Protein AF-A0A8H8A2P0-F1 (afdb_monomer_lite)

Secondary structure (DSSP, 8-state):
--HHHHHHHHHHHHHHHHHHTSTT-S-TTSPTTHHHHHHHHHHTTPP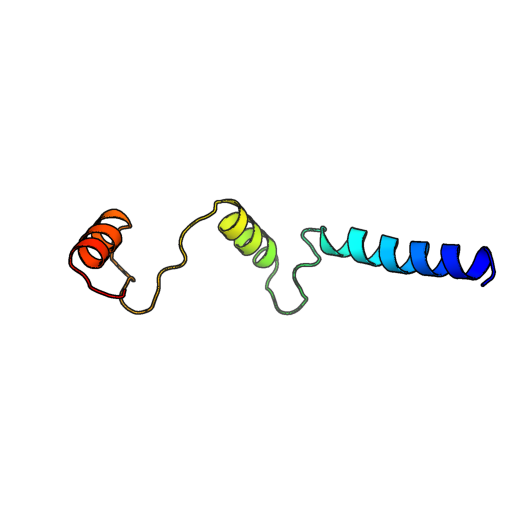PPPTT-TT--HHHHHHHHHTT---

InterPro domains:
  IPR009269 NF-kappa-B-activating protein, C-terminal [PF06047] (24-71)
  IPR040466 NF-kappa-B-activating protein [PTHR13087] (17-71)

pLDDT: mean 78.9, std 11.35, range [57.94, 94.44]

Foldseek 3Di:
DDPVVVVVVCVVVVVVVVLCPDLVNLDDPDDPCPSVVVVVCVVVVDDDDDVVCVPPDPVRVVVCVVVPDDD

Radius of gyration: 20.91 Å; chains: 1; bounding box: 30×43×51 Å

Organism: NCBI:txid278681

Sequence (71 aa):
MSPRETSEIASVYGAFLLTASSPRSYGGALLPGEGGAMAAYVAEGKRIPRRGEIGLTSDQIAAYEDVGFVM

Structure (mmCIF, N/CA/C/O backbone):
data_AF-A0A8H8A2P0-F1
#
_entry.id   AF-A0A8H8A2P0-F1
#
loop_
_atom_site.group_PDB
_atom_site.id
_atom_site.type_symbol
_atom_site.label_atom_id
_atom_site.label_alt_id
_atom_site.label_comp_id
_atom_site.label_asym_id
_atom_site.label_entity_id
_atom_site.label_seq_id
_atom_site.pdbx_PDB_ins_code
_atom_site.Cartn_x
_atom_site.Cartn_y
_atom_site.Cartn_z
_atom_site.occupancy
_atom_site.B_iso_or_equiv
_atom_site.auth_seq_id
_atom_site.auth_comp_id
_atom_site.auth_asym_id
_atom_site.auth_atom_id
_atom_site.pdbx_PDB_model_num
ATOM 1 N N . MET A 1 1 ? 6.459 -35.629 -31.028 1.00 57.94 1 MET A N 1
ATOM 2 C CA . MET A 1 1 ? 7.065 -34.364 -30.575 1.00 57.94 1 MET A CA 1
ATOM 3 C C . MET A 1 1 ? 8.570 -34.529 -30.641 1.00 57.94 1 MET A C 1
ATOM 5 O O . MET A 1 1 ? 9.071 -35.512 -30.098 1.00 57.94 1 MET A O 1
ATOM 9 N N . SER A 1 2 ? 9.260 -33.698 -31.422 1.00 63.91 2 SER A N 1
ATOM 10 C CA . SER A 1 2 ? 10.689 -33.910 -31.700 1.00 63.91 2 SER A CA 1
ATOM 11 C C . SER A 1 2 ? 11.566 -33.314 -30.586 1.00 63.91 2 SER A C 1
ATOM 13 O O . SER A 1 2 ? 11.188 -32.292 -30.014 1.00 63.91 2 SER A O 1
ATOM 15 N N . PRO A 1 3 ? 12.760 -33.871 -30.304 1.00 66.69 3 PRO A N 1
ATOM 16 C CA . PRO A 1 3 ? 13.693 -33.293 -29.328 1.00 66.69 3 PRO A CA 1
ATOM 17 C C . PRO A 1 3 ? 14.081 -31.823 -29.592 1.00 66.69 3 PRO A C 1
ATOM 19 O O . PRO A 1 3 ? 14.530 -31.138 -28.676 1.00 66.69 3 PRO A O 1
ATOM 22 N N . ARG A 1 4 ? 13.898 -31.323 -30.827 1.00 63.69 4 ARG A N 1
ATOM 23 C CA . ARG A 1 4 ? 14.161 -29.922 -31.202 1.00 63.69 4 ARG A CA 1
ATOM 24 C C . ARG A 1 4 ? 13.078 -28.956 -30.708 1.00 63.69 4 ARG A C 1
ATOM 26 O O . ARG A 1 4 ? 13.407 -27.859 -30.271 1.00 63.69 4 ARG A O 1
ATOM 33 N N . GLU A 1 5 ? 11.817 -29.390 -30.677 1.00 61.47 5 GLU A N 1
ATOM 34 C CA . GLU A 1 5 ? 10.696 -28.568 -30.191 1.00 61.47 5 GLU A CA 1
ATOM 35 C C . GLU A 1 5 ? 10.774 -28.358 -28.673 1.00 61.47 5 GLU A C 1
ATOM 37 O O . GLU A 1 5 ? 10.498 -27.273 -28.169 1.00 61.47 5 GLU A O 1
ATOM 42 N N . THR A 1 6 ? 11.226 -29.370 -27.926 1.00 63.28 6 THR A N 1
ATOM 43 C CA . THR A 1 6 ? 11.410 -29.254 -26.472 1.00 63.28 6 THR A CA 1
ATOM 44 C C . THR A 1 6 ? 12.570 -28.328 -26.096 1.00 63.28 6 THR A C 1
ATOM 46 O O . THR A 1 6 ? 12.486 -27.633 -25.085 1.00 63.28 6 THR A O 1
ATOM 49 N N . SER A 1 7 ? 13.639 -28.275 -26.904 1.00 61.91 7 SER A N 1
ATOM 50 C CA . SER A 1 7 ? 14.781 -27.385 -26.646 1.00 61.91 7 SER A CA 1
ATOM 51 C C . SER A 1 7 ? 14.496 -25.917 -26.972 1.00 61.91 7 SER A C 1
ATOM 53 O O . SER A 1 7 ? 14.961 -25.040 -26.247 1.00 61.91 7 SER A O 1
ATOM 55 N N . GLU A 1 8 ? 13.713 -25.635 -28.019 1.00 64.25 8 GLU A N 1
ATOM 56 C CA . GLU A 1 8 ? 13.306 -24.261 -28.355 1.00 64.25 8 GLU A CA 1
ATOM 57 C C . GLU A 1 8 ? 12.386 -23.671 -27.286 1.00 64.25 8 GLU A C 1
ATOM 59 O O . GLU A 1 8 ? 12.602 -22.546 -26.834 1.00 64.25 8 GLU A O 1
ATOM 64 N N . ILE A 1 9 ? 11.420 -24.459 -26.803 1.00 64.81 9 ILE A N 1
ATOM 65 C CA . ILE A 1 9 ? 10.536 -24.041 -25.711 1.00 64.81 9 ILE A CA 1
ATOM 66 C C . ILE A 1 9 ? 11.362 -23.772 -24.441 1.00 64.81 9 ILE A C 1
ATOM 68 O O . ILE A 1 9 ? 11.223 -22.715 -23.830 1.00 64.81 9 ILE A O 1
ATOM 72 N N . ALA A 1 10 ? 12.290 -24.660 -24.071 1.00 65.25 10 ALA A N 1
ATOM 73 C CA . ALA A 1 10 ? 13.150 -24.443 -22.905 1.00 65.25 10 ALA A CA 1
ATOM 74 C C . ALA A 1 10 ? 14.024 -23.176 -23.025 1.00 65.25 10 ALA A C 1
ATOM 76 O O . ALA A 1 10 ? 14.221 -22.473 -22.033 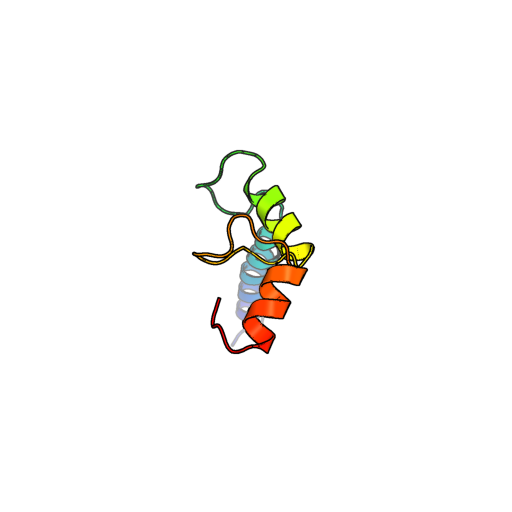1.00 65.25 10 ALA A O 1
ATOM 77 N N . SER A 1 11 ? 14.511 -22.850 -24.227 1.00 66.88 11 SER A N 1
ATOM 78 C CA . SER A 1 11 ? 15.323 -21.651 -24.471 1.00 66.88 11 SER A CA 1
ATOM 79 C C . SER A 1 11 ? 14.515 -20.354 -24.345 1.00 66.88 11 SER A C 1
ATOM 81 O O . SER A 1 11 ? 14.965 -19.418 -23.682 1.00 66.88 11 SER A O 1
ATOM 83 N N . VAL A 1 12 ? 13.302 -20.310 -24.905 1.00 66.94 12 VAL A N 1
ATOM 84 C CA . VAL A 1 12 ? 12.432 -19.121 -24.856 1.00 66.94 12 VAL A CA 1
ATOM 85 C C . VAL A 1 12 ? 11.931 -18.856 -23.434 1.00 66.94 12 VAL A C 1
ATOM 87 O O . VAL A 1 12 ? 12.022 -17.729 -22.942 1.00 66.94 12 VAL A O 1
ATOM 90 N N . TYR A 1 13 ? 11.460 -19.894 -22.738 1.00 66.94 13 TYR A N 1
ATOM 91 C CA . TYR A 1 13 ? 10.998 -19.756 -21.354 1.00 66.94 13 TYR A CA 1
ATOM 92 C C . TYR A 1 13 ? 12.157 -19.496 -20.378 1.00 66.94 13 TYR A C 1
ATOM 94 O O . TYR A 1 13 ? 12.009 -18.697 -19.454 1.00 66.94 13 TYR A O 1
ATOM 102 N N . GLY A 1 14 ? 13.327 -20.103 -20.602 1.00 64.94 14 GLY A N 1
ATOM 103 C CA . GLY A 1 14 ? 14.526 -19.859 -19.797 1.00 64.94 14 GLY A CA 1
ATOM 104 C C . GLY A 1 14 ? 15.033 -18.419 -19.907 1.00 64.94 14 GLY A C 1
ATOM 105 O O . GLY A 1 14 ? 15.367 -17.806 -18.893 1.00 64.94 14 GLY A O 1
ATOM 106 N N . ALA A 1 15 ? 15.024 -17.844 -21.114 1.00 64.88 15 ALA A N 1
ATOM 107 C CA . ALA A 1 15 ? 15.404 -16.448 -21.330 1.00 64.88 15 ALA A CA 1
ATOM 108 C C . ALA A 1 15 ? 14.436 -15.469 -20.645 1.00 64.88 15 ALA A C 1
ATOM 110 O O . ALA A 1 15 ? 14.883 -14.518 -19.999 1.00 64.88 15 ALA A O 1
ATOM 111 N N . PHE A 1 16 ? 13.126 -15.727 -20.729 1.00 64.69 16 PHE A N 1
ATOM 112 C CA . PHE A 1 16 ? 12.094 -14.896 -20.102 1.00 64.69 16 PHE A CA 1
ATOM 113 C C . PHE A 1 16 ? 12.201 -14.880 -18.569 1.00 64.69 16 PHE A C 1
ATOM 115 O O . PHE A 1 16 ? 12.199 -13.811 -17.955 1.00 64.69 16 PHE A O 1
ATOM 122 N N . LEU A 1 17 ? 12.369 -16.051 -17.944 1.00 62.72 17 LEU A N 1
ATOM 123 C CA . LEU A 1 17 ? 12.526 -16.150 -16.489 1.00 62.72 17 LEU A CA 1
ATOM 124 C C . LEU A 1 17 ? 13.798 -15.448 -15.991 1.00 62.72 17 LEU A C 1
ATOM 126 O O . LEU A 1 17 ? 13.764 -14.798 -14.948 1.00 62.72 17 LEU A O 1
ATOM 130 N N . LEU A 1 18 ? 14.895 -15.514 -16.754 1.00 62.75 18 LEU A N 1
ATOM 131 C CA . LEU A 1 18 ? 16.150 -14.842 -16.406 1.00 62.75 18 LEU A CA 1
ATOM 132 C C . LEU A 1 18 ? 16.040 -13.311 -16.481 1.00 62.75 18 LEU A C 1
ATOM 134 O O . LEU A 1 18 ? 16.684 -12.601 -15.708 1.00 62.75 18 LEU A O 1
ATOM 138 N N . THR A 1 19 ? 15.228 -12.783 -17.403 1.00 59.78 19 THR A N 1
ATOM 139 C CA . THR A 1 19 ? 15.033 -11.330 -17.507 1.00 59.78 19 THR A CA 1
ATOM 140 C C . THR A 1 19 ? 14.105 -10.805 -16.420 1.00 59.78 19 THR A C 1
ATOM 142 O O . THR A 1 19 ? 14.347 -9.706 -15.926 1.00 59.78 19 THR A O 1
ATOM 145 N N . ALA A 1 20 ? 13.098 -11.572 -15.996 1.00 60.34 20 ALA A N 1
ATOM 146 C CA . ALA A 1 20 ? 12.132 -11.154 -14.976 1.00 60.34 20 ALA A CA 1
ATOM 147 C C . ALA A 1 20 ? 12.762 -10.837 -13.602 1.00 60.34 20 ALA A C 1
ATOM 149 O O . ALA A 1 20 ? 12.242 -9.996 -12.874 1.00 60.34 20 ALA A O 1
ATOM 150 N N . SER A 1 21 ? 13.896 -11.453 -13.254 1.00 61.81 21 SER A N 1
ATOM 151 C CA . SER A 1 21 ? 14.589 -11.230 -11.974 1.00 61.81 21 SER A CA 1
ATOM 152 C C . SER A 1 21 ? 15.601 -10.076 -11.985 1.00 61.81 21 SER A C 1
ATOM 154 O O . SER A 1 21 ? 16.272 -9.840 -10.980 1.00 61.81 21 SER A O 1
ATOM 156 N N . SER A 1 22 ? 15.778 -9.375 -13.110 1.00 69.31 22 SER A N 1
ATOM 157 C CA . SER A 1 22 ? 16.714 -8.248 -13.185 1.00 69.31 22 SER A CA 1
ATOM 158 C C . SER A 1 22 ? 16.096 -6.976 -12.585 1.00 69.31 22 SER A C 1
ATOM 160 O O . SER A 1 22 ? 14.961 -6.643 -12.926 1.00 69.31 22 SER A O 1
ATOM 162 N N . PRO A 1 23 ? 16.842 -6.175 -11.792 1.00 64.94 23 PRO A N 1
ATOM 163 C CA . PRO A 1 23 ? 16.351 -4.911 -11.231 1.00 64.94 23 PRO A CA 1
ATOM 164 C C . PRO A 1 23 ? 15.933 -3.864 -12.274 1.00 64.94 23 PRO A C 1
ATOM 166 O O . PRO A 1 23 ? 15.359 -2.830 -11.944 1.00 64.94 23 PRO A O 1
ATOM 169 N N . ARG A 1 24 ? 16.280 -4.097 -13.542 1.00 66.25 24 ARG A N 1
ATOM 170 C CA . ARG A 1 24 ? 15.915 -3.250 -14.684 1.00 66.25 24 ARG A CA 1
ATOM 171 C C . ARG A 1 24 ? 14.610 -3.686 -15.355 1.00 66.25 24 ARG A C 1
ATOM 173 O O . ARG A 1 24 ? 14.157 -3.013 -16.274 1.00 66.25 24 ARG A O 1
ATOM 180 N N . SER A 1 25 ? 14.021 -4.792 -14.907 1.00 73.00 25 SER A N 1
ATOM 181 C CA . SER A 1 25 ? 12.865 -5.434 -15.538 1.00 73.00 25 SER A CA 1
ATOM 182 C C . SER A 1 25 ? 11.541 -5.160 -14.826 1.00 73.00 25 SER A C 1
ATOM 184 O O . SER A 1 25 ? 10.535 -5.775 -15.160 1.00 73.00 25 SER A O 1
ATOM 186 N N . TYR A 1 26 ? 11.496 -4.202 -13.895 1.00 79.50 26 TYR A N 1
ATOM 187 C CA . TYR A 1 26 ? 10.277 -3.824 -13.162 1.00 79.50 26 TYR A CA 1
ATOM 188 C C . TYR A 1 26 ? 9.239 -3.037 -13.994 1.00 79.50 26 TYR A C 1
ATOM 190 O O . TYR A 1 26 ? 8.286 -2.493 -13.445 1.00 79.50 26 TYR A O 1
ATOM 198 N N . GLY A 1 27 ? 9.398 -2.993 -15.319 1.00 73.94 27 GLY A N 1
ATOM 199 C CA . GLY A 1 27 ? 8.500 -2.308 -16.249 1.00 73.94 27 GLY A CA 1
ATOM 200 C C . GLY A 1 27 ? 8.987 -0.914 -16.654 1.00 73.94 27 GLY A C 1
ATOM 201 O O . GLY A 1 27 ? 9.704 -0.239 -15.923 1.00 73.94 27 GLY A O 1
ATOM 202 N N . GLY A 1 28 ? 8.604 -0.483 -17.860 1.00 79.62 28 GLY A N 1
ATOM 203 C CA . GLY A 1 28 ? 9.079 0.769 -18.468 1.00 79.62 28 GLY A CA 1
ATOM 204 C C . GLY A 1 28 ? 8.333 2.039 -18.043 1.00 79.62 28 GLY A C 1
ATOM 205 O O . GLY A 1 28 ? 8.670 3.114 -18.522 1.00 79.62 28 GLY A O 1
ATOM 206 N N . ALA A 1 29 ? 7.314 1.925 -17.187 1.00 86.56 29 ALA A N 1
ATOM 207 C CA . ALA A 1 29 ? 6.511 3.062 -16.724 1.00 86.56 29 ALA A CA 1
ATOM 208 C C . ALA A 1 29 ? 7.075 3.742 -15.462 1.00 86.56 29 ALA A C 1
ATOM 210 O O . ALA A 1 29 ? 6.560 4.777 -15.051 1.00 86.56 29 ALA A O 1
ATOM 211 N N . LEU A 1 30 ? 8.098 3.150 -14.842 1.00 84.81 30 LEU A N 1
ATOM 212 C CA . LEU A 1 30 ? 8.686 3.616 -13.589 1.00 84.81 30 LEU A CA 1
ATOM 213 C C . LEU A 1 30 ? 9.883 4.536 -13.846 1.00 84.81 30 LEU A C 1
ATOM 215 O O . LEU A 1 30 ? 10.644 4.332 -14.799 1.00 84.81 30 LEU A O 1
ATOM 219 N N . LEU A 1 31 ? 10.088 5.515 -12.966 1.00 87.62 31 LEU A N 1
ATOM 220 C CA . LEU A 1 31 ? 11.308 6.319 -12.969 1.00 87.62 31 LEU A CA 1
ATOM 221 C C . LEU A 1 31 ? 12.525 5.455 -12.581 1.00 87.62 31 LEU A C 1
ATOM 223 O O . LEU A 1 31 ? 12.387 4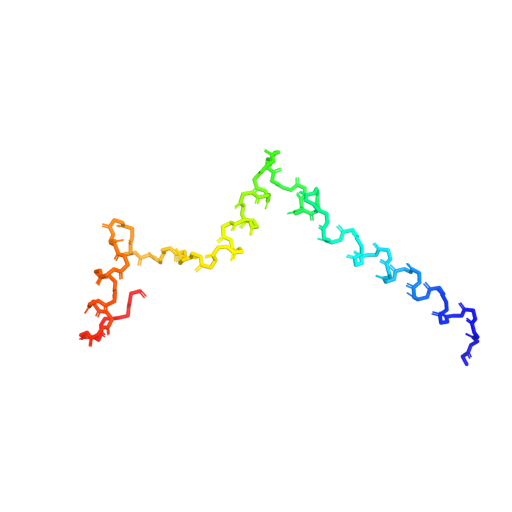.422 -11.912 1.00 87.62 31 LEU A O 1
ATOM 227 N N . PRO A 1 32 ? 13.750 5.859 -12.973 1.00 86.69 32 PRO A N 1
ATOM 228 C CA . PRO A 1 32 ? 14.960 5.139 -12.595 1.00 86.69 32 PRO A CA 1
ATOM 229 C C . PRO A 1 32 ? 15.054 4.919 -11.076 1.00 86.69 32 PRO A C 1
ATOM 231 O O . PRO A 1 32 ? 15.081 5.871 -10.303 1.00 86.69 32 PRO A O 1
ATOM 234 N N . GLY A 1 33 ? 15.125 3.654 -10.653 1.00 85.81 33 GLY A N 1
ATOM 235 C CA . GLY A 1 33 ? 15.253 3.260 -9.244 1.00 85.81 33 GLY A CA 1
ATOM 236 C C . GLY A 1 33 ? 13.936 2.981 -8.508 1.00 85.81 33 GLY A C 1
ATOM 237 O O . GLY A 1 33 ? 13.971 2.285 -7.494 1.00 85.81 33 GLY A O 1
ATOM 238 N N . GLU A 1 34 ? 12.779 3.412 -9.025 1.00 88.56 34 GLU A N 1
ATOM 239 C CA . GLU A 1 34 ? 11.482 3.205 -8.355 1.00 88.56 34 GLU A CA 1
ATOM 240 C C . GLU A 1 34 ? 11.125 1.725 -8.220 1.00 88.56 34 GLU A C 1
ATOM 242 O O . GLU A 1 34 ? 10.789 1.269 -7.130 1.00 88.56 34 GLU A O 1
ATOM 247 N N . GLY A 1 35 ? 11.277 0.942 -9.291 1.00 87.94 35 GLY A N 1
ATOM 248 C CA . GLY A 1 35 ? 10.981 -0.492 -9.242 1.00 87.94 35 GLY A CA 1
ATOM 249 C C . GLY A 1 35 ? 11.845 -1.246 -8.228 1.00 87.94 35 GLY A C 1
ATOM 250 O O . GLY A 1 35 ? 11.357 -2.137 -7.539 1.00 87.94 35 GLY A O 1
ATOM 251 N N . GLY A 1 36 ? 13.111 -0.840 -8.075 1.00 88.50 36 GLY A N 1
ATOM 252 C CA . GLY A 1 36 ? 14.009 -1.403 -7.066 1.00 88.50 36 GLY A CA 1
ATOM 253 C C . GLY A 1 36 ? 13.566 -1.068 -5.644 1.00 88.50 36 GLY A C 1
ATOM 254 O O . GLY A 1 36 ? 13.539 -1.954 -4.792 1.00 88.50 36 GLY A O 1
ATOM 255 N N . ALA A 1 37 ? 13.161 0.181 -5.401 1.00 87.31 37 ALA A N 1
ATOM 256 C CA . ALA A 1 37 ? 12.625 0.603 -4.110 1.00 87.31 37 ALA A CA 1
ATOM 257 C C . ALA A 1 37 ? 11.311 -0.122 -3.767 1.00 87.31 37 ALA A C 1
ATOM 259 O O . ALA A 1 37 ? 11.138 -0.582 -2.639 1.00 87.31 37 ALA A O 1
ATOM 260 N N . MET A 1 38 ? 10.413 -0.292 -4.744 1.00 85.62 38 MET A N 1
ATOM 261 C CA . MET A 1 38 ? 9.170 -1.050 -4.574 1.00 85.62 38 MET A CA 1
ATOM 262 C C . MET A 1 38 ? 9.442 -2.526 -4.261 1.00 85.62 38 MET A C 1
ATOM 264 O O . MET A 1 38 ? 8.848 -3.076 -3.336 1.00 85.62 38 MET A O 1
ATOM 268 N N . ALA A 1 39 ? 10.365 -3.163 -4.990 1.00 86.62 39 ALA A N 1
ATOM 269 C CA . ALA A 1 39 ? 10.742 -4.555 -4.752 1.00 86.62 39 ALA A CA 1
ATOM 270 C C . ALA A 1 39 ? 11.363 -4.752 -3.361 1.00 86.62 39 ALA A C 1
ATOM 272 O O . ALA A 1 39 ? 11.009 -5.703 -2.667 1.00 86.62 39 ALA A O 1
ATOM 273 N N . ALA A 1 40 ? 12.237 -3.837 -2.928 1.00 87.69 40 ALA A N 1
ATOM 274 C CA . ALA A 1 40 ? 12.812 -3.859 -1.585 1.00 87.69 40 ALA A CA 1
ATOM 275 C C . ALA A 1 40 ? 11.731 -3.720 -0.504 1.00 87.69 40 ALA A C 1
ATOM 277 O O . ALA A 1 40 ? 11.701 -4.509 0.435 1.00 87.69 40 ALA A O 1
ATOM 278 N N . TYR A 1 41 ? 10.790 -2.787 -0.675 1.00 86.12 41 TYR A N 1
ATOM 279 C CA . TYR A 1 41 ? 9.685 -2.594 0.264 1.00 86.12 41 TYR A CA 1
ATOM 280 C C . TYR A 1 41 ? 8.816 -3.854 0.419 1.00 86.12 41 TYR A C 1
ATOM 282 O O . TYR A 1 41 ? 8.454 -4.231 1.534 1.00 86.12 41 TYR A O 1
ATOM 290 N N . VAL A 1 42 ? 8.513 -4.533 -0.694 1.00 85.56 42 VAL A N 1
ATOM 291 C CA . VAL A 1 42 ? 7.775 -5.807 -0.685 1.00 85.56 42 VAL A CA 1
ATOM 292 C C . VAL A 1 42 ? 8.602 -6.923 -0.037 1.00 85.56 42 VAL A C 1
ATOM 294 O O . VAL A 1 42 ? 8.065 -7.684 0.766 1.00 85.56 42 VAL A O 1
ATOM 297 N N . ALA A 1 43 ? 9.902 -7.011 -0.335 1.00 87.12 43 ALA A N 1
ATOM 298 C CA . ALA A 1 43 ? 10.803 -8.009 0.250 1.00 87.12 43 ALA A CA 1
ATOM 299 C C . ALA A 1 43 ? 10.977 -7.843 1.769 1.00 87.12 43 ALA A C 1
ATOM 301 O O . ALA A 1 43 ? 11.156 -8.829 2.481 1.00 87.12 43 ALA A O 1
ATOM 302 N N . GLU A 1 44 ? 10.881 -6.614 2.276 1.00 88.44 44 GLU A N 1
ATOM 303 C CA . GLU A 1 44 ? 10.889 -6.311 3.711 1.00 88.44 44 GLU A CA 1
ATOM 304 C C . GLU A 1 44 ? 9.591 -6.727 4.426 1.00 88.44 44 GLU A C 1
ATOM 306 O O . GLU A 1 44 ? 9.515 -6.633 5.650 1.00 88.44 44 GLU A O 1
ATOM 311 N N . GLY A 1 45 ? 8.560 -7.173 3.695 1.00 84.81 45 GLY A N 1
ATOM 312 C CA . GLY A 1 45 ? 7.287 -7.605 4.278 1.00 84.81 45 GLY A CA 1
ATOM 313 C C . GLY A 1 45 ? 6.532 -6.480 4.988 1.00 84.81 45 GLY A C 1
ATOM 314 O O . GLY A 1 45 ? 5.693 -6.739 5.853 1.00 84.81 45 GLY A O 1
ATOM 315 N N . LYS A 1 46 ? 6.842 -5.221 4.658 1.00 83.75 46 LYS A N 1
ATOM 316 C CA . LYS A 1 46 ? 6.213 -4.059 5.281 1.00 83.75 46 LYS A CA 1
ATOM 317 C C . LYS A 1 46 ? 4.753 -3.951 4.859 1.00 83.75 46 LYS A C 1
ATOM 319 O O . LYS A 1 46 ? 4.397 -4.116 3.693 1.00 83.75 46 LYS A O 1
ATOM 324 N N . ARG A 1 47 ? 3.903 -3.625 5.830 1.00 79.50 47 ARG A N 1
ATOM 325 C CA . ARG A 1 47 ? 2.485 -3.356 5.599 1.00 79.50 47 ARG A CA 1
ATOM 326 C C . ARG A 1 47 ? 2.320 -2.078 4.777 1.00 79.50 47 ARG A C 1
ATOM 328 O O . ARG A 1 47 ? 2.752 -1.018 5.217 1.00 79.50 47 ARG A O 1
ATOM 335 N N . ILE A 1 48 ? 1.617 -2.171 3.648 1.00 83.94 48 ILE A N 1
ATOM 336 C CA . ILE A 1 48 ? 1.121 -1.006 2.904 1.00 83.94 48 ILE A CA 1
ATOM 337 C C . ILE A 1 48 ? -0.115 -0.459 3.643 1.00 83.94 48 ILE A C 1
ATOM 339 O O . ILE A 1 48 ? -1.096 -1.199 3.754 1.00 83.94 48 ILE A O 1
ATOM 343 N N . PRO A 1 49 ? -0.107 0.795 4.140 1.00 84.50 49 PRO A N 1
ATOM 344 C 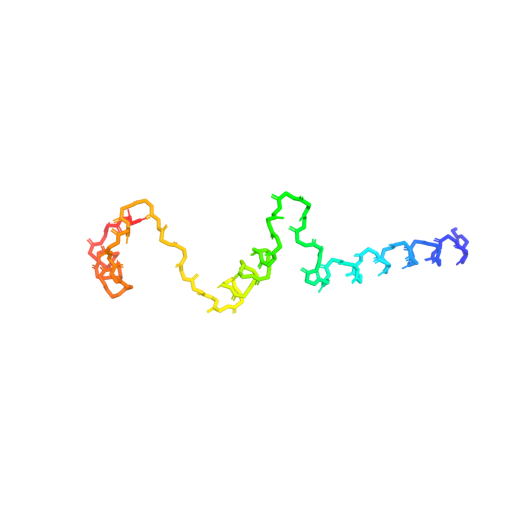CA . PRO A 1 49 ? -1.248 1.353 4.861 1.00 84.50 49 PRO A CA 1
ATOM 345 C C . PRO A 1 49 ? -2.509 1.418 3.994 1.00 84.50 49 PRO A C 1
ATOM 347 O O . PRO A 1 49 ? -2.480 1.916 2.862 1.00 84.50 49 PRO A O 1
ATOM 350 N N . ARG A 1 50 ? -3.633 0.944 4.532 1.00 87.50 50 ARG A N 1
ATOM 351 C CA . ARG A 1 50 ? -4.958 1.052 3.903 1.00 87.50 50 ARG A CA 1
ATOM 352 C C . ARG A 1 50 ? -5.544 2.460 4.091 1.00 87.50 50 ARG A C 1
ATOM 354 O O . ARG A 1 50 ? -5.040 3.294 4.845 1.00 87.50 50 ARG A O 1
ATOM 361 N N . ARG A 1 51 ? -6.630 2.765 3.374 1.00 86.50 51 ARG A N 1
ATOM 362 C CA . ARG A 1 51 ? -7.354 4.042 3.513 1.00 86.50 51 ARG A CA 1
ATOM 363 C C . ARG A 1 51 ? -7.919 4.152 4.933 1.00 86.50 51 ARG A C 1
ATOM 365 O O . ARG A 1 51 ? -8.823 3.407 5.274 1.00 86.50 51 ARG A O 1
ATOM 372 N N . GLY A 1 52 ? -7.425 5.121 5.701 1.00 85.19 52 GLY A N 1
ATOM 373 C CA . GLY A 1 52 ? -7.763 5.303 7.120 1.00 85.19 52 GLY A CA 1
ATOM 374 C C . GLY A 1 52 ? -6.616 4.953 8.072 1.00 85.19 52 GLY A C 1
ATOM 375 O O . GLY A 1 52 ? -6.626 5.402 9.210 1.00 85.19 52 GLY A O 1
ATOM 376 N N . GLU A 1 53 ? -5.586 4.254 7.589 1.00 90.31 53 GLU A N 1
ATOM 377 C CA . GLU A 1 53 ? -4.406 3.877 8.381 1.00 90.31 53 GLU A CA 1
ATOM 378 C C . GLU A 1 53 ? -3.264 4.904 8.292 1.00 90.31 53 GLU A C 1
ATOM 380 O O . GLU A 1 53 ? -2.265 4.798 9.000 1.00 90.31 53 GLU A O 1
ATOM 385 N N . ILE A 1 54 ? -3.387 5.913 7.420 1.00 88.06 54 ILE A N 1
ATOM 386 C CA . ILE A 1 54 ? -2.372 6.963 7.267 1.00 88.06 54 ILE A CA 1
ATOM 387 C C . ILE A 1 54 ? -2.283 7.775 8.561 1.00 88.06 54 ILE A C 1
ATOM 389 O O . ILE A 1 54 ? -3.242 8.429 8.960 1.00 88.06 54 ILE A O 1
ATOM 393 N N . GLY A 1 55 ? -1.106 7.758 9.189 1.00 88.31 55 GLY A N 1
ATOM 394 C CA . GLY A 1 55 ? -0.860 8.423 10.470 1.00 88.31 55 GLY A CA 1
ATOM 395 C C . GLY A 1 55 ? -1.073 7.530 11.694 1.00 88.31 55 GLY A C 1
ATOM 396 O O . GLY A 1 55 ? -0.854 8.001 12.807 1.00 88.31 55 GLY A O 1
ATOM 397 N N . LEU A 1 56 ? -1.446 6.260 11.504 1.00 89.44 56 LEU A N 1
ATOM 398 C CA . LEU A 1 56 ? -1.486 5.260 12.567 1.00 89.44 56 LEU A CA 1
ATOM 399 C C . LEU A 1 56 ? -0.216 4.404 12.550 1.00 89.44 56 LEU A C 1
ATOM 401 O O . LEU A 1 56 ? 0.293 4.033 11.490 1.00 89.44 56 LEU A O 1
ATOM 405 N N . THR A 1 57 ? 0.301 4.077 13.732 1.00 89.25 57 THR A N 1
ATOM 406 C CA . THR A 1 57 ? 1.357 3.071 13.879 1.00 89.25 57 THR A CA 1
ATOM 407 C C . THR A 1 57 ? 0.772 1.664 13.758 1.00 89.25 57 THR A C 1
ATOM 409 O O . THR A 1 57 ? -0.427 1.453 13.949 1.00 89.25 57 THR A O 1
ATOM 412 N N . SER A 1 58 ? 1.622 0.674 13.485 1.00 85.12 58 SER A N 1
ATOM 413 C CA . SER A 1 58 ? 1.207 -0.733 13.427 1.00 85.12 58 SER A CA 1
ATOM 414 C C . SER A 1 58 ? 0.491 -1.192 14.702 1.00 85.12 58 SER A C 1
ATOM 416 O O . SER A 1 58 ? -0.516 -1.888 14.613 1.00 85.12 58 SER A O 1
ATOM 418 N N . ASP A 1 59 ? 0.963 -0.752 15.871 1.00 89.44 59 ASP A N 1
A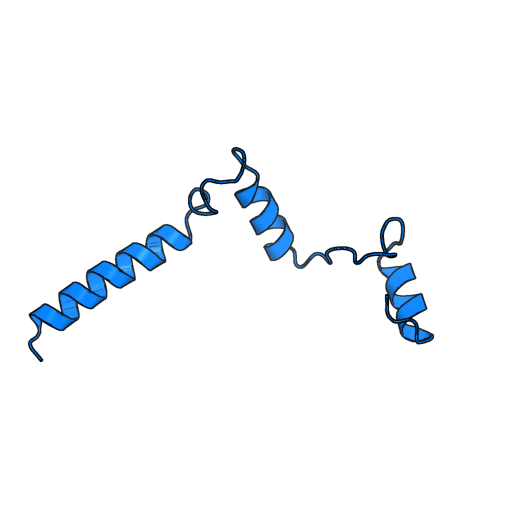TOM 419 C CA . ASP A 1 59 ? 0.366 -1.107 17.164 1.00 89.44 59 ASP A CA 1
ATOM 420 C C . ASP A 1 59 ? -1.046 -0.526 17.316 1.00 89.44 59 ASP A C 1
ATOM 422 O O . ASP A 1 59 ? -1.943 -1.184 17.842 1.00 89.44 59 ASP A O 1
ATOM 426 N N . GLN A 1 60 ? -1.267 0.693 16.814 1.00 91.69 60 GLN A N 1
ATOM 427 C CA . GLN A 1 60 ? -2.591 1.314 16.814 1.00 91.69 60 GLN A CA 1
ATOM 428 C C . GLN A 1 60 ? -3.548 0.563 15.888 1.00 91.69 60 GLN A C 1
ATOM 430 O O . GLN A 1 60 ? -4.674 0.280 16.288 1.00 91.69 60 GLN A O 1
ATOM 435 N N . ILE A 1 61 ? -3.100 0.199 14.681 1.00 89.88 61 ILE A N 1
ATOM 436 C CA . ILE A 1 61 ? -3.902 -0.591 13.734 1.00 89.88 61 ILE A CA 1
ATOM 437 C C . ILE A 1 61 ? -4.315 -1.922 14.376 1.00 89.88 61 ILE A C 1
ATOM 439 O O . ILE A 1 61 ? -5.499 -2.250 14.365 1.00 89.88 61 ILE A O 1
ATOM 443 N N . ALA A 1 62 ? -3.373 -2.637 15.001 1.00 89.25 62 ALA A N 1
ATOM 444 C CA . ALA A 1 62 ? -3.651 -3.905 15.675 1.00 89.25 62 ALA A CA 1
ATOM 445 C C . ALA A 1 62 ? -4.673 -3.753 16.815 1.00 89.25 62 ALA A C 1
ATOM 447 O O . ALA A 1 62 ? -5.589 -4.564 16.928 1.00 89.25 62 ALA A O 1
ATOM 448 N N . ALA A 1 63 ? -4.568 -2.692 17.622 1.00 93.00 63 ALA A N 1
ATOM 449 C CA . ALA A 1 63 ? -5.523 -2.419 18.696 1.00 93.00 63 ALA A CA 1
ATOM 450 C C . ALA A 1 63 ? -6.944 -2.150 18.171 1.00 93.00 63 ALA A C 1
ATOM 452 O O . ALA A 1 63 ? -7.923 -2.578 18.780 1.00 93.00 63 ALA A O 1
ATOM 453 N N . TYR A 1 64 ? -7.075 -1.456 17.038 1.00 92.25 64 TYR A N 1
ATOM 454 C CA . TYR A 1 64 ? -8.379 -1.230 16.416 1.00 92.25 64 TYR A CA 1
ATOM 455 C C . TYR A 1 64 ? -8.965 -2.507 15.796 1.00 92.25 64 TYR A C 1
ATOM 457 O O . TYR A 1 64 ? -10.170 -2.735 15.904 1.00 92.25 64 TYR A O 1
ATOM 465 N N . GLU A 1 65 ? -8.132 -3.347 15.181 1.00 91.25 65 GLU A N 1
ATOM 466 C CA . GLU A 1 65 ? -8.563 -4.643 14.645 1.00 91.25 65 GLU A CA 1
ATOM 467 C C . GLU A 1 65 ? -9.027 -5.597 15.761 1.00 91.25 65 GLU A C 1
ATOM 469 O O . GLU A 1 65 ? -10.046 -6.268 15.596 1.00 91.25 65 GLU A O 1
ATOM 474 N N . ASP A 1 66 ? -8.357 -5.597 16.920 1.00 94.44 66 ASP A N 1
ATOM 475 C CA . ASP A 1 66 ? -8.710 -6.435 18.080 1.00 94.44 66 ASP A CA 1
ATOM 476 C C . ASP A 1 66 ? -10.098 -6.103 18.657 1.00 94.44 66 ASP A C 1
ATOM 478 O O . ASP A 1 66 ? -10.863 -6.992 19.032 1.00 94.44 66 ASP A O 1
ATOM 482 N N . VAL A 1 67 ? -10.482 -4.822 18.651 1.00 94.31 67 VAL A N 1
ATOM 483 C CA . VAL A 1 67 ? -11.821 -4.389 19.093 1.00 94.31 67 VAL A CA 1
ATOM 484 C C . VAL A 1 67 ? -12.890 -4.491 17.992 1.00 94.31 67 VAL A C 1
ATOM 486 O O . VAL A 1 67 ? -14.045 -4.125 18.222 1.00 94.31 67 VAL A O 1
ATOM 489 N N . GLY A 1 68 ? -12.533 -5.005 16.809 1.00 90.19 68 GLY A N 1
ATOM 490 C CA . GLY A 1 68 ? -13.466 -5.351 15.733 1.00 90.19 68 GLY A CA 1
ATOM 491 C C . GLY A 1 68 ? -13.609 -4.324 14.607 1.00 9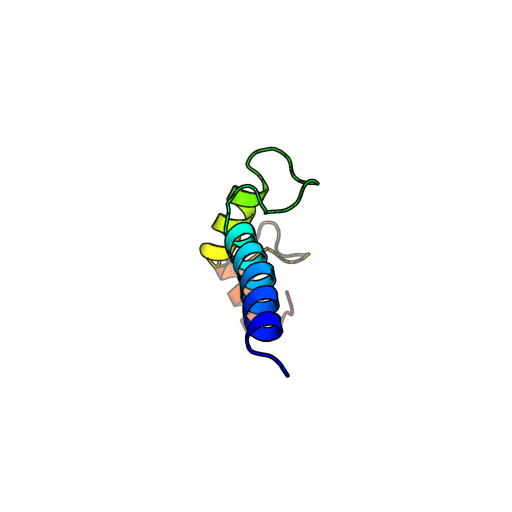0.19 68 GLY A C 1
ATOM 492 O O . GLY A 1 68 ? -14.517 -4.465 13.783 1.00 90.19 68 GLY A O 1
ATOM 493 N N . PHE A 1 69 ? -12.748 -3.303 14.529 1.00 87.25 69 PHE A N 1
ATOM 494 C CA . PHE A 1 69 ? -12.719 -2.429 13.353 1.00 87.25 69 PHE A CA 1
ATOM 495 C C . PHE A 1 69 ? -12.036 -3.128 12.175 1.00 87.25 69 PHE A C 1
ATOM 497 O O . PHE A 1 69 ? -10.973 -3.726 12.310 1.00 87.25 69 PHE A O 1
ATOM 504 N N . VAL A 1 70 ? -12.622 -2.997 10.984 1.00 80.44 70 VAL A N 1
ATOM 505 C CA . VAL A 1 70 ? -11.961 -3.374 9.731 1.00 80.44 70 VAL A CA 1
ATOM 506 C C . VAL A 1 70 ? -11.243 -2.135 9.213 1.00 80.44 70 VAL A C 1
ATOM 508 O O . VAL A 1 70 ? -11.876 -1.250 8.634 1.00 80.44 70 VAL A O 1
ATOM 511 N N . MET A 1 71 ? -9.946 -2.052 9.506 1.00 78.62 71 MET A N 1
ATOM 512 C CA . MET A 1 71 ? -9.073 -0.983 9.010 1.00 78.62 71 MET A CA 1
ATOM 513 C C . MET A 1 71 ? -8.733 -1.159 7.521 1.00 78.62 71 MET A C 1
ATOM 515 O O . MET A 1 71 ? -9.153 -2.177 6.913 1.00 78.62 71 MET A O 1
#